Protein AF-A0A3S0QF35-F1 (afdb_monomer)

Solvent-accessible surface area (backbone atoms only — not comparable to full-atom values): 3662 Å² total; per-residue (Å²): 110,69,67,61,52,50,56,52,46,55,56,60,68,64,34,65,66,57,42,53,60,37,42,76,72,75,40,84,83,76,86,67,54,76,65,58,46,50,52,49,52,54,50,52,53,54,51,51,56,47,50,36,62,76,68,68,61,73,87,132

Secondary structure (DSSP, 8-state):
-HHHHHHHHHHHHT-HHHHHHHHTTTPPP----HHHHHHHHHHHHHHHHHHHHHTTPPP-

Structure (mmCIF, N/CA/C/O backbone):
data_AF-A0A3S0QF35-F1
#
_entry.id   AF-A0A3S0QF35-F1
#
loop_
_atom_site.group_PDB
_atom_site.id
_atom_site.type_symbol
_atom_site.label_atom_id
_atom_site.label_alt_id
_atom_site.label_comp_id
_atom_site.label_asym_id
_atom_site.label_entity_id
_atom_site.label_seq_id
_atom_site.pdbx_PDB_ins_code
_atom_site.Cartn_x
_atom_site.Cartn_y
_atom_site.Cartn_z
_atom_site.occupancy
_atom_site.B_iso_or_equiv
_atom_site.auth_seq_id
_atom_site.auth_comp_id
_atom_site.auth_asym_id
_atom_site.auth_atom_id
_atom_site.pdbx_PDB_model_num
ATOM 1 N N . MET A 1 1 ? 6.710 7.671 16.825 1.00 72.94 1 MET A N 1
ATOM 2 C CA . MET A 1 1 ? 5.643 8.240 15.964 1.00 72.94 1 MET A CA 1
ATOM 3 C C . MET A 1 1 ? 5.069 7.203 14.997 1.00 72.94 1 MET A C 1
ATOM 5 O O . MET A 1 1 ? 3.866 6.993 15.044 1.00 72.94 1 MET A O 1
ATOM 9 N N . VAL A 1 2 ? 5.898 6.495 14.214 1.00 85.00 2 VAL A N 1
ATOM 10 C CA . VAL A 1 2 ? 5.454 5.464 13.241 1.00 85.00 2 VAL A CA 1
ATOM 11 C C . VAL A 1 2 ? 4.598 4.350 13.864 1.00 85.00 2 VAL A C 1
ATOM 13 O O . VAL A 1 2 ? 3.556 4.005 13.316 1.00 85.00 2 VAL A O 1
ATOM 16 N N . ALA A 1 3 ? 4.975 3.837 15.040 1.00 88.62 3 ALA A N 1
ATOM 17 C CA . ALA A 1 3 ? 4.212 2.783 15.718 1.00 88.62 3 ALA A CA 1
ATOM 18 C C . ALA A 1 3 ? 2.791 3.227 16.116 1.00 88.62 3 ALA A C 1
ATOM 20 O O . ALA A 1 3 ? 1.831 2.496 15.900 1.00 88.62 3 ALA A O 1
ATOM 21 N N . LYS A 1 4 ? 2.645 4.457 16.633 1.00 93.06 4 LYS A N 1
ATOM 22 C CA . LYS A 1 4 ? 1.334 5.019 16.996 1.00 93.06 4 LYS A CA 1
ATOM 23 C C . LYS A 1 4 ? 0.441 5.172 15.766 1.00 93.06 4 LYS A C 1
ATOM 25 O O . LYS A 1 4 ? -0.719 4.790 15.815 1.00 93.06 4 LYS A O 1
ATOM 30 N N . LEU A 1 5 ? 0.996 5.689 14.667 1.00 93.94 5 LEU A N 1
ATOM 31 C CA . LEU A 1 5 ? 0.266 5.806 13.406 1.00 93.94 5 LEU A CA 1
ATOM 32 C C . LEU A 1 5 ? -0.167 4.432 12.879 1.00 93.94 5 LEU A C 1
ATOM 34 O O . LEU A 1 5 ? -1.315 4.279 12.484 1.00 93.94 5 LEU A O 1
ATOM 38 N N . SER A 1 6 ? 0.725 3.439 12.918 1.00 92.06 6 SER A N 1
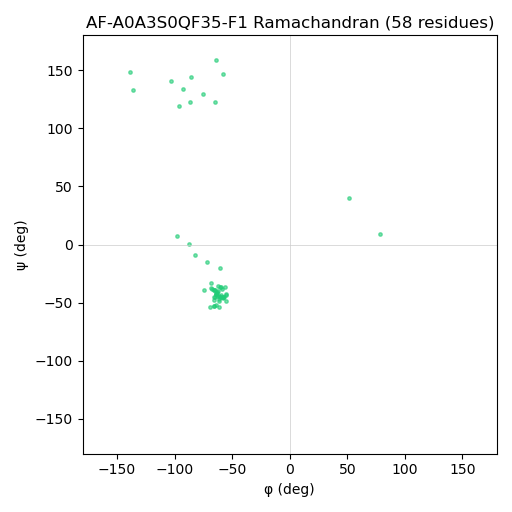ATOM 39 C CA . SER A 1 6 ? 0.421 2.080 12.446 1.00 92.06 6 SER A CA 1
ATOM 40 C C . SER A 1 6 ? -0.733 1.458 13.234 1.00 92.06 6 SER A C 1
ATOM 42 O O . SER A 1 6 ? -1.675 0.964 12.628 1.00 92.06 6 SER A O 1
ATOM 44 N N . ALA A 1 7 ? -0.723 1.578 14.566 1.00 92.50 7 ALA A N 1
ATOM 45 C CA . ALA A 1 7 ? -1.806 1.074 15.413 1.00 92.50 7 ALA A CA 1
ATOM 46 C C . ALA A 1 7 ? -3.151 1.778 15.141 1.00 92.50 7 ALA A C 1
ATOM 48 O O . ALA A 1 7 ? -4.200 1.136 15.079 1.00 92.50 7 ALA A O 1
ATOM 49 N N . THR A 1 8 ? -3.137 3.103 14.939 1.00 94.56 8 THR A N 1
ATOM 50 C CA . THR A 1 8 ? -4.346 3.845 14.551 1.00 94.56 8 THR A CA 1
ATOM 51 C C . THR A 1 8 ? -4.862 3.406 13.180 1.00 94.56 8 THR A C 1
ATOM 53 O O . THR A 1 8 ? -6.065 3.208 13.028 1.00 94.56 8 THR A O 1
ATOM 56 N N . LEU A 1 9 ? -3.977 3.217 12.197 1.00 93.88 9 LEU A N 1
ATOM 57 C CA . LEU A 1 9 ? -4.357 2.753 10.861 1.00 93.88 9 LEU A CA 1
ATOM 58 C C . LEU A 1 9 ? -4.945 1.345 10.892 1.00 93.88 9 LEU A C 1
ATOM 60 O O . LEU A 1 9 ? -5.961 1.115 10.252 1.00 93.88 9 LEU A O 1
ATOM 64 N N . GLU A 1 10 ? -4.366 0.426 11.659 1.00 94.19 10 GLU A N 1
ATOM 65 C CA . GLU A 1 10 ? -4.911 -0.925 11.817 1.00 94.19 10 GLU A CA 1
ATOM 66 C C . GLU A 1 10 ? -6.366 -0.897 12.299 1.00 94.19 10 GLU A C 1
ATOM 68 O O . GLU A 1 10 ? -7.218 -1.603 11.764 1.00 94.19 10 GLU A O 1
ATOM 73 N N . THR A 1 11 ? -6.663 -0.014 13.256 1.00 94.25 11 THR A N 1
ATOM 74 C CA . THR A 1 11 ? -8.013 0.134 13.810 1.00 94.25 11 THR A CA 1
ATOM 75 C C . THR A 1 11 ? -8.974 0.730 12.783 1.00 94.25 11 THR A C 1
ATOM 77 O O . THR A 1 11 ? -10.010 0.140 12.489 1.00 94.25 11 THR A O 1
ATOM 80 N N . VAL A 1 12 ? -8.622 1.881 12.202 1.00 94.69 12 VAL A N 1
ATOM 81 C CA . VAL A 1 12 ? -9.508 2.620 11.287 1.00 94.69 12 VAL A CA 1
ATOM 82 C C . VAL A 1 12 ? -9.754 1.834 9.999 1.00 94.69 12 VAL A C 1
ATOM 84 O O . VAL A 1 12 ? -10.874 1.788 9.500 1.00 94.69 12 VAL A O 1
ATOM 87 N N . LEU A 1 13 ? -8.734 1.157 9.463 1.00 93.94 13 LEU A N 1
ATOM 88 C CA . LEU A 1 13 ? -8.871 0.370 8.235 1.00 93.94 13 LEU A CA 1
ATOM 89 C C . LEU A 1 13 ? -9.681 -0.924 8.431 1.00 93.94 13 LEU A C 1
ATOM 91 O O . LEU A 1 13 ? -10.127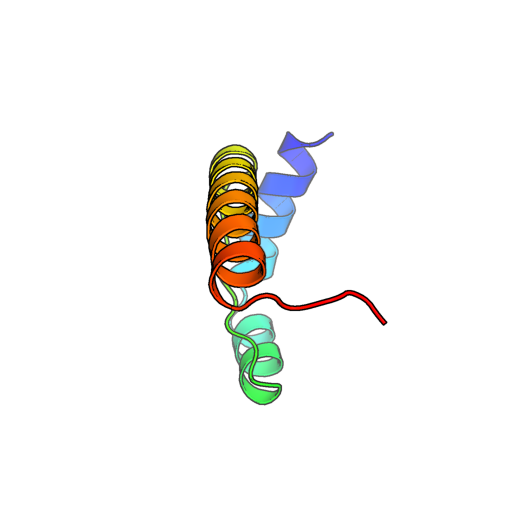 -1.512 7.446 1.00 93.94 13 LEU A O 1
ATOM 95 N N . ALA A 1 14 ? -9.908 -1.360 9.673 1.00 92.38 14 ALA A N 1
ATOM 96 C CA . ALA A 1 14 ? -10.793 -2.480 9.982 1.00 92.38 14 ALA A CA 1
ATOM 97 C C . ALA A 1 14 ? -12.281 -2.081 10.044 1.00 92.38 14 ALA A C 1
ATOM 99 O O . ALA A 1 14 ? -13.144 -2.960 10.113 1.00 92.38 14 ALA A O 1
ATOM 100 N N . GLU A 1 15 ? -12.610 -0.784 9.997 1.00 96.25 15 GLU A N 1
ATOM 101 C CA . GLU A 1 15 ? -13.990 -0.307 10.096 1.00 96.25 15 GLU A CA 1
ATOM 102 C C . GLU A 1 15 ? -14.842 -0.767 8.893 1.00 96.25 15 GLU A C 1
ATOM 104 O O . GLU A 1 15 ? -14.535 -0.435 7.739 1.00 96.25 15 GLU A O 1
ATOM 109 N N . PRO A 1 16 ? -15.956 -1.495 9.123 1.00 94.31 16 PRO A N 1
ATOM 11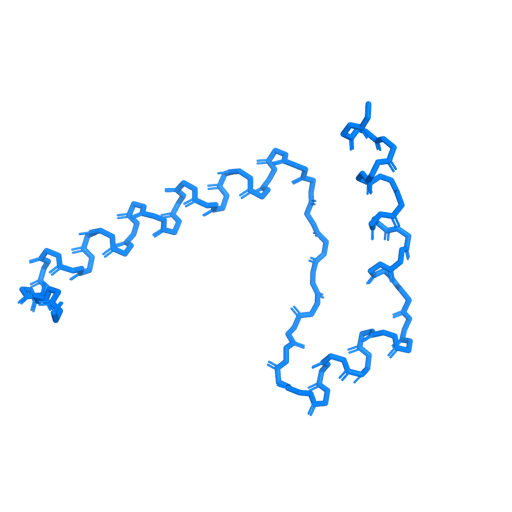0 C CA . PRO A 1 16 ? -16.777 -2.030 8.036 1.00 94.31 16 PRO A CA 1
ATOM 111 C C . PRO A 1 16 ? -17.363 -0.949 7.124 1.00 94.31 16 PRO A C 1
ATOM 113 O O . PRO A 1 16 ? -17.451 -1.146 5.910 1.00 94.31 16 PRO A O 1
ATOM 116 N N . GLU A 1 17 ? -17.744 0.200 7.689 1.00 95.94 17 GLU A N 1
ATOM 117 C CA . GLU A 1 17 ? -18.288 1.316 6.914 1.00 95.94 17 GLU A CA 1
ATOM 118 C C . GLU A 1 17 ? -17.233 1.898 5.966 1.00 95.94 17 GLU A C 1
ATOM 120 O O . GLU A 1 17 ? -17.513 2.104 4.781 1.00 95.94 17 GLU A O 1
ATOM 125 N N . LEU A 1 18 ? -16.004 2.102 6.450 1.00 95.25 18 LEU A N 1
ATOM 126 C CA . LEU A 1 18 ? -14.901 2.588 5.628 1.00 95.25 18 LEU A CA 1
ATOM 127 C C . LEU A 1 18 ? -14.600 1.611 4.489 1.00 95.25 18 LEU A C 1
ATOM 129 O O . LEU A 1 18 ? -14.517 2.019 3.327 1.00 95.25 18 LEU A O 1
ATOM 133 N N . LYS A 1 19 ? -14.518 0.313 4.803 1.00 93.94 19 LYS A N 1
ATOM 134 C CA . LYS A 1 19 ? -14.310 -0.737 3.800 1.00 93.94 19 LYS A CA 1
ATOM 135 C C . LYS A 1 19 ? -15.407 -0.723 2.734 1.00 93.94 19 LYS A C 1
ATOM 137 O O . LYS A 1 19 ? -15.100 -0.762 1.545 1.00 93.94 19 LYS A O 1
ATOM 142 N N . ALA A 1 20 ? -16.674 -0.603 3.132 1.00 95.25 20 ALA A N 1
ATOM 143 C CA . ALA A 1 20 ? -17.798 -0.537 2.201 1.00 95.25 20 ALA A CA 1
ATOM 144 C C . ALA A 1 20 ? -17.759 0.723 1.316 1.00 95.25 20 ALA A C 1
ATOM 146 O O . ALA A 1 20 ? -18.057 0.656 0.123 1.00 95.25 20 ALA A O 1
ATOM 147 N N . ARG A 1 21 ? -17.379 1.878 1.873 1.00 96.31 21 ARG A N 1
ATOM 148 C CA . ARG A 1 21 ? -17.279 3.145 1.129 1.00 96.31 21 ARG A CA 1
ATOM 149 C C . ARG A 1 21 ? -16.148 3.143 0.105 1.00 96.31 21 ARG A C 1
ATOM 151 O O . ARG A 1 21 ? -16.323 3.706 -0.975 1.00 96.31 21 ARG A O 1
ATOM 158 N N . LEU A 1 22 ? -15.017 2.521 0.422 1.00 95.88 22 LEU A N 1
ATOM 159 C CA . LEU A 1 22 ? -13.901 2.371 -0.514 1.00 95.88 22 LEU A CA 1
ATOM 160 C C . LEU A 1 22 ? -14.200 1.314 -1.582 1.00 95.88 22 LEU A C 1
ATOM 162 O O . LEU A 1 22 ? -13.965 1.567 -2.762 1.00 95.88 22 LEU A O 1
ATOM 166 N N . ALA A 1 23 ? -14.848 0.207 -1.208 1.00 95.75 23 ALA A N 1
ATOM 167 C CA . ALA A 1 23 ? -15.289 -0.807 -2.164 1.00 95.75 23 ALA A CA 1
ATOM 168 C C . ALA A 1 23 ? -16.254 -0.238 -3.220 1.00 95.75 23 ALA A C 1
ATOM 170 O O . ALA A 1 23 ? -16.132 -0.556 -4.401 1.00 95.75 23 ALA A O 1
ATOM 171 N N . LYS A 1 24 ? -17.162 0.675 -2.837 1.00 97.56 24 LYS A N 1
ATOM 172 C CA . LYS A 1 24 ? -18.044 1.392 -3.784 1.00 97.56 24 LYS A CA 1
ATOM 173 C C . LYS A 1 24 ? -17.291 2.238 -4.820 1.00 97.56 24 LYS A C 1
ATOM 175 O O . LYS A 1 24 ? -17.863 2.563 -5.852 1.00 97.56 24 LYS A O 1
ATOM 180 N N . GLN A 1 25 ? -16.037 2.596 -4.549 1.00 97.06 25 GLN A N 1
ATOM 181 C CA . GLN A 1 25 ? -15.160 3.343 -5.457 1.00 97.06 25 GLN A CA 1
ATOM 182 C C . GLN A 1 25 ? -14.208 2.421 -6.238 1.00 97.06 25 GLN A C 1
ATOM 184 O O . GLN A 1 25 ? -13.316 2.904 -6.926 1.00 97.06 25 GLN A O 1
ATOM 189 N N . GLY A 1 26 ? -14.375 1.098 -6.128 1.00 96.69 26 GLY A N 1
ATOM 190 C CA . GLY A 1 26 ? -13.498 0.111 -6.760 1.00 96.69 26 GLY A CA 1
ATOM 191 C C . GLY A 1 26 ? -12.175 -0.116 -6.024 1.00 96.69 26 GLY A C 1
ATOM 192 O O . GLY A 1 26 ? -11.304 -0.800 -6.553 1.00 96.69 26 GLY A O 1
ATOM 193 N N . ALA A 1 27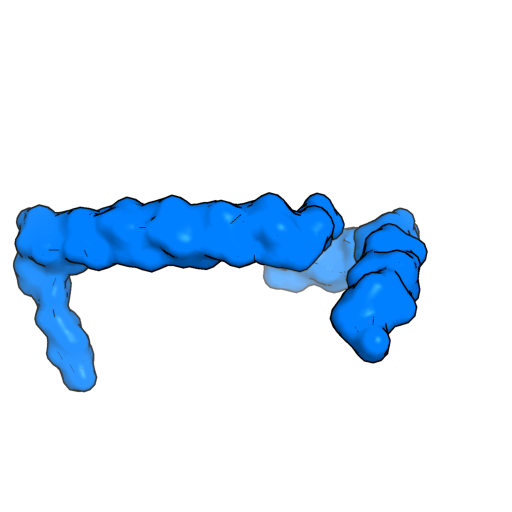 ? -12.010 0.435 -4.818 1.00 96.38 27 ALA A N 1
ATOM 194 C CA . ALA A 1 27 ? -10.812 0.241 -4.012 1.00 96.38 27 ALA A CA 1
ATOM 195 C C . ALA A 1 27 ? -10.973 -0.946 -3.054 1.00 96.38 27 ALA A C 1
ATOM 197 O O . ALA A 1 27 ? -11.971 -1.061 -2.339 1.00 96.38 27 ALA A O 1
ATOM 198 N N . GLU A 1 28 ? -9.954 -1.800 -2.991 1.00 92.62 28 GLU A N 1
ATOM 199 C CA . GLU A 1 28 ? -9.875 -2.864 -1.998 1.00 92.62 28 GLU A CA 1
ATOM 200 C C . GLU A 1 28 ? -9.024 -2.415 -0.809 1.00 92.62 28 GLU A C 1
ATOM 202 O O . GLU A 1 28 ? -7.839 -2.114 -0.945 1.00 92.62 28 GLU A O 1
ATOM 207 N N . LEU A 1 29 ? -9.631 -2.384 0.376 1.00 92.50 29 LEU A N 1
ATOM 208 C CA . LEU A 1 29 ? -8.932 -1.994 1.592 1.00 92.50 29 LEU A CA 1
ATOM 209 C C . LEU A 1 29 ? -8.236 -3.197 2.234 1.00 92.50 29 LEU A C 1
ATOM 211 O O . LEU A 1 29 ? -8.892 -4.176 2.604 1.00 92.50 29 LEU A O 1
ATOM 215 N N . ARG A 1 30 ? -6.917 -3.089 2.408 1.00 89.50 30 ARG A N 1
ATOM 216 C CA . ARG A 1 30 ? -6.077 -4.062 3.114 1.00 89.50 30 ARG A CA 1
ATOM 217 C C . ARG A 1 30 ? -5.102 -3.328 4.027 1.00 89.50 30 ARG A C 1
ATOM 219 O O . ARG A 1 30 ? -4.461 -2.370 3.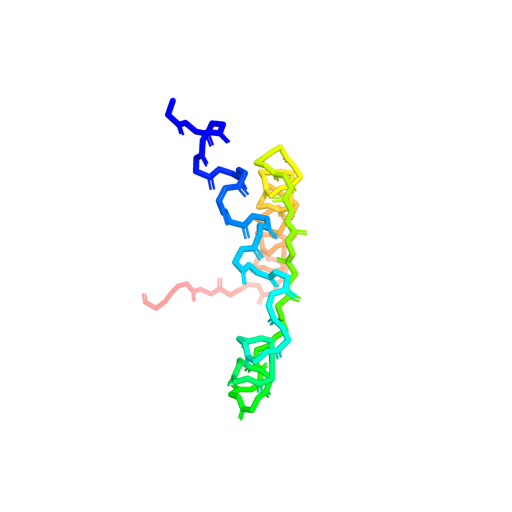603 1.00 89.50 30 ARG A O 1
ATOM 226 N N . TYR A 1 31 ? -4.991 -3.783 5.270 1.00 91.75 31 TYR A N 1
ATOM 227 C CA . TYR A 1 31 ? -3.938 -3.332 6.174 1.00 91.75 31 TYR A CA 1
ATOM 228 C C . TYR A 1 31 ? -2.672 -4.167 5.962 1.00 91.75 31 TYR A C 1
ATOM 230 O O . TYR A 1 31 ? -2.745 -5.371 5.721 1.00 91.75 31 TYR A O 1
ATOM 238 N N . ALA A 1 32 ? -1.520 -3.516 6.090 1.00 93.81 32 ALA A N 1
ATOM 239 C CA . ALA A 1 32 ? -0.212 -4.146 6.143 1.00 93.81 32 ALA A CA 1
ATOM 240 C C . ALA A 1 32 ? 0.628 -3.441 7.211 1.00 93.81 32 ALA A C 1
ATOM 242 O O . ALA A 1 32 ? 0.493 -2.234 7.430 1.00 93.81 32 ALA A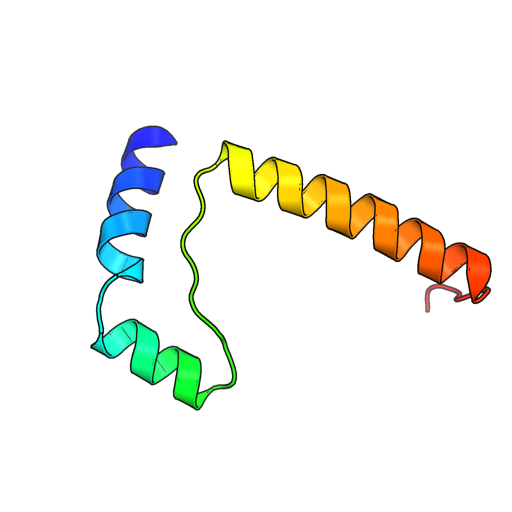 O 1
ATOM 243 N N . THR A 1 33 ? 1.528 -4.183 7.854 1.00 93.62 33 THR A N 1
ATOM 244 C CA . THR A 1 33 ? 2.543 -3.568 8.714 1.00 93.62 33 THR A CA 1
ATOM 245 C C . THR A 1 33 ? 3.466 -2.680 7.874 1.00 93.62 33 THR A C 1
ATOM 247 O O . THR A 1 33 ? 3.605 -2.874 6.665 1.00 93.62 33 THR A O 1
ATOM 250 N N . ALA A 1 34 ? 4.152 -1.724 8.508 1.00 93.06 34 ALA A N 1
ATOM 251 C CA . ALA A 1 34 ? 5.104 -0.860 7.805 1.00 93.06 34 ALA A CA 1
ATOM 252 C C . ALA A 1 34 ? 6.194 -1.660 7.063 1.00 93.06 34 ALA A C 1
ATOM 254 O O . ALA A 1 34 ? 6.587 -1.290 5.959 1.00 93.06 34 ALA A O 1
ATOM 255 N N . GLN A 1 35 ? 6.647 -2.772 7.655 1.00 94.25 35 GLN A N 1
ATOM 256 C CA . GLN A 1 35 ? 7.610 -3.674 7.028 1.00 94.25 35 GLN A CA 1
ATOM 257 C C . GLN A 1 35 ? 7.019 -4.346 5.783 1.00 94.25 35 GLN A C 1
ATOM 259 O O . GLN 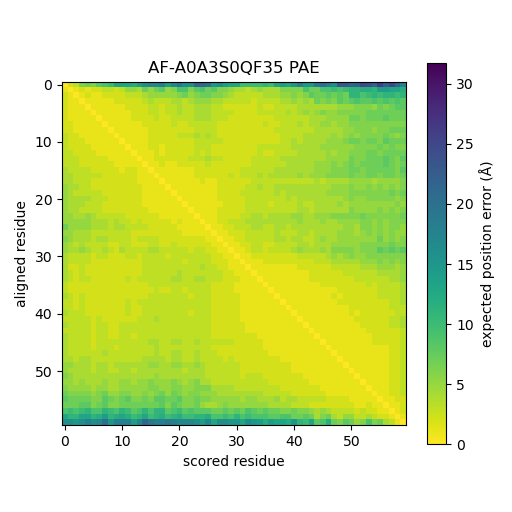A 1 35 ? 7.602 -4.234 4.709 1.00 94.25 35 GLN A O 1
ATOM 264 N N . ALA A 1 36 ? 5.849 -4.980 5.908 1.00 95.75 36 ALA A N 1
ATOM 265 C CA . ALA A 1 36 ? 5.211 -5.687 4.797 1.00 95.75 36 ALA A CA 1
ATOM 266 C C . ALA A 1 36 ? 4.852 -4.741 3.636 1.00 95.75 36 ALA A C 1
ATOM 268 O O . ALA A 1 36 ? 4.995 -5.092 2.464 1.00 95.75 36 ALA A O 1
ATOM 269 N N . LEU A 1 37 ? 4.441 -3.505 3.943 1.00 95.50 37 LEU A N 1
ATOM 270 C CA . LEU A 1 37 ? 4.220 -2.476 2.928 1.00 95.50 37 LEU A CA 1
ATOM 271 C C . LEU A 1 37 ? 5.527 -2.098 2.212 1.00 95.50 37 LEU A C 1
ATOM 273 O O . LEU A 1 37 ? 5.538 -1.962 0.991 1.00 95.50 37 LEU A O 1
ATOM 277 N N . GLY A 1 38 ? 6.631 -1.954 2.950 1.00 96.88 38 GLY A N 1
ATOM 278 C CA . GLY A 1 38 ? 7.947 -1.690 2.366 1.00 96.88 38 GLY A CA 1
ATOM 279 C C . GLY A 1 38 ? 8.433 -2.823 1.457 1.00 96.88 38 GLY A C 1
ATOM 280 O O . GLY A 1 38 ? 8.977 -2.562 0.384 1.00 96.88 38 GLY A O 1
ATOM 281 N N . GLU A 1 39 ? 8.202 -4.075 1.850 1.00 98.19 39 GLU A N 1
ATOM 282 C CA . GLU A 1 39 ? 8.481 -5.258 1.026 1.00 98.19 39 GLU A CA 1
ATOM 283 C C . GLU A 1 39 ? 7.659 -5.227 -0.270 1.00 98.19 39 GLU A C 1
ATOM 285 O O . GLU A 1 39 ? 8.237 -5.290 -1.355 1.00 98.19 39 GLU A O 1
ATOM 290 N N . THR A 1 40 ? 6.351 -4.974 -0.166 1.00 97.62 40 THR A N 1
ATOM 291 C CA . THR A 1 40 ? 5.445 -4.856 -1.323 1.00 97.62 40 THR A CA 1
ATOM 292 C C . THR A 1 40 ? 5.904 -3.765 -2.295 1.00 97.62 40 THR A C 1
ATOM 294 O O . THR A 1 40 ? 5.975 -3.994 -3.498 1.00 97.62 40 THR A O 1
ATOM 297 N N . ILE A 1 41 ? 6.275 -2.579 -1.795 1.00 98.25 41 ILE A N 1
ATOM 298 C CA . ILE A 1 41 ? 6.768 -1.477 -2.641 1.00 98.25 41 ILE A CA 1
ATOM 299 C C . ILE A 1 41 ? 8.021 -1.901 -3.415 1.00 98.25 41 ILE A C 1
ATOM 301 O O . ILE A 1 41 ? 8.136 -1.620 -4.608 1.00 98.25 41 ILE A O 1
ATOM 305 N N . ASN A 1 42 ? 8.960 -2.581 -2.755 1.00 98.56 42 ASN A N 1
ATOM 306 C CA . ASN A 1 42 ? 10.192 -3.036 -3.393 1.00 98.56 42 ASN A CA 1
ATOM 307 C C . ASN A 1 42 ? 9.934 -4.122 -4.448 1.00 98.56 42 ASN A C 1
ATOM 309 O O . ASN A 1 42 ? 10.601 -4.135 -5.488 1.00 98.56 42 ASN A O 1
ATOM 313 N N . GLU A 1 43 ? 8.992 -5.026 -4.187 1.00 98.62 43 GLU A N 1
ATOM 314 C CA . GLU A 1 43 ? 8.576 -6.074 -5.121 1.00 98.62 43 GLU A CA 1
ATOM 315 C C . GLU A 1 43 ? 7.904 -5.489 -6.361 1.00 98.62 43 GLU A C 1
ATOM 317 O O . GLU A 1 43 ? 8.370 -5.737 -7.476 1.00 98.62 43 GLU A O 1
ATOM 322 N N . GLU A 1 44 ? 6.893 -4.641 -6.173 1.00 98.38 44 GLU A N 1
ATOM 323 C CA . GLU A 1 44 ? 6.182 -3.963 -7.259 1.00 98.38 44 GLU A CA 1
ATOM 324 C C . GLU A 1 44 ? 7.138 -3.099 -8.085 1.00 98.38 44 GLU A C 1
ATOM 326 O O . GLU A 1 44 ? 7.155 -3.177 -9.314 1.00 98.38 44 GLU A O 1
ATOM 331 N N . HIS A 1 45 ? 8.015 -2.331 -7.432 1.00 98.50 45 HIS A N 1
ATOM 332 C CA . HIS A 1 45 ? 9.019 -1.528 -8.127 1.00 98.50 45 HIS A CA 1
ATOM 333 C C . HIS A 1 45 ? 9.926 -2.392 -9.013 1.00 98.50 45 HIS A C 1
ATOM 335 O O . HIS A 1 45 ? 10.170 -2.057 -10.175 1.00 98.50 45 HIS A O 1
ATOM 341 N N . ARG A 1 46 ? 10.412 -3.529 -8.497 1.00 98.62 46 A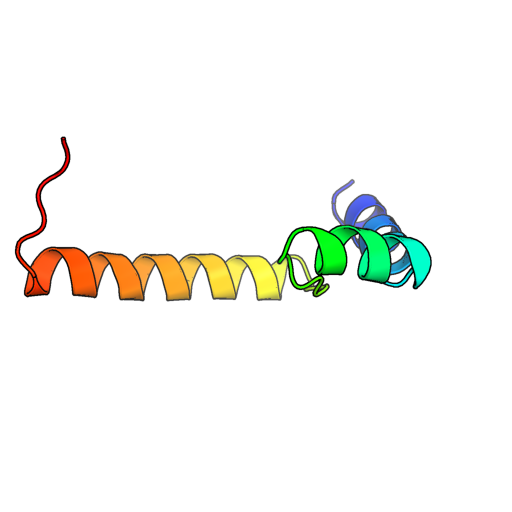RG A N 1
ATOM 342 C CA . ARG A 1 46 ? 11.264 -4.449 -9.264 1.00 98.62 46 ARG A CA 1
ATOM 343 C C . ARG A 1 46 ? 10.504 -5.068 -10.436 1.00 98.62 46 ARG A C 1
ATOM 345 O O . ARG A 1 46 ? 11.048 -5.131 -11.539 1.00 98.62 46 ARG A O 1
ATOM 352 N N . TYR A 1 47 ? 9.273 -5.514 -10.200 1.00 98.50 47 TYR A N 1
ATOM 353 C CA . TYR A 1 47 ? 8.429 -6.137 -11.212 1.00 98.50 47 TYR A CA 1
ATOM 354 C C . TYR A 1 47 ? 8.135 -5.168 -12.361 1.00 98.50 47 TYR A C 1
ATOM 356 O O . TYR A 1 47 ? 8.459 -5.458 -13.515 1.00 98.50 47 TYR A O 1
ATOM 364 N N . TRP A 1 48 ? 7.618 -3.978 -12.052 1.00 98.12 48 TRP A N 1
ATOM 365 C CA . TRP A 1 48 ? 7.251 -2.994 -13.069 1.00 98.12 48 TRP A CA 1
ATOM 366 C C . TRP A 1 48 ? 8.462 -2.416 -13.797 1.00 98.12 48 TRP A C 1
ATOM 368 O O . TRP A 1 48 ? 8.387 -2.193 -15.005 1.00 98.12 48 TRP A O 1
ATOM 378 N N . ALA A 1 49 ? 9.610 -2.267 -13.129 1.00 97.69 49 ALA A N 1
ATOM 379 C CA . ALA A 1 49 ? 10.861 -1.943 -13.815 1.00 97.69 49 ALA A CA 1
ATOM 380 C C . ALA A 1 49 ? 11.244 -3.014 -14.854 1.00 97.69 49 ALA A C 1
ATOM 382 O O . ALA A 1 49 ? 11.766 -2.680 -15.920 1.00 97.69 49 ALA A O 1
ATOM 383 N N . GLY A 1 50 ? 10.980 -4.291 -14.563 1.00 98.06 50 GLY A N 1
ATOM 384 C CA . GLY A 1 50 ? 11.129 -5.388 -15.517 1.00 98.06 50 GLY A CA 1
ATOM 385 C C . GLY A 1 50 ? 10.169 -5.255 -16.698 1.00 98.06 50 GLY A C 1
ATOM 386 O O . GLY A 1 50 ? 10.614 -5.241 -17.844 1.00 98.06 50 GLY A O 1
ATOM 387 N N . VAL A 1 51 ? 8.875 -5.070 -16.423 1.00 98.06 51 VAL A N 1
ATOM 388 C CA . VAL A 1 51 ? 7.838 -4.904 -17.456 1.00 98.06 51 VAL A CA 1
ATOM 389 C C . VAL A 1 51 ? 8.167 -3.751 -18.405 1.00 98.06 51 VAL A C 1
ATOM 391 O O . VAL A 1 51 ? 8.152 -3.944 -19.619 1.00 98.06 51 VAL A O 1
ATOM 394 N N . VAL A 1 52 ? 8.525 -2.576 -17.876 1.00 97.88 52 VAL A N 1
ATOM 395 C CA . VAL A 1 52 ? 8.883 -1.391 -18.676 1.00 97.88 52 VAL A CA 1
ATOM 396 C C . VAL A 1 52 ? 10.037 -1.691 -19.631 1.00 97.88 52 VAL A C 1
ATOM 398 O O . VAL A 1 52 ? 9.958 -1.351 -20.813 1.00 97.88 52 VAL A O 1
ATOM 401 N N . LYS A 1 53 ? 11.089 -2.362 -19.144 1.00 97.31 53 LYS A N 1
ATOM 402 C CA . LYS A 1 53 ? 12.252 -2.734 -19.964 1.00 97.31 53 LYS A CA 1
ATOM 403 C C . LYS A 1 53 ? 11.880 -3.748 -21.041 1.00 97.31 53 LYS A C 1
ATOM 405 O O . LYS A 1 53 ? 12.228 -3.549 -22.200 1.00 97.31 53 LYS A O 1
ATOM 410 N N . THR A 1 54 ? 11.162 -4.809 -20.676 1.00 98.06 54 THR A N 1
ATOM 411 C CA . THR A 1 54 ? 10.775 -5.882 -21.604 1.00 98.06 54 THR A CA 1
ATOM 412 C C . THR A 1 54 ? 9.819 -5.389 -22.688 1.00 98.06 54 THR A C 1
ATOM 414 O O . THR A 1 54 ? 9.958 -5.777 -23.844 1.00 98.06 54 THR A O 1
ATOM 417 N N . ALA A 1 55 ? 8.878 -4.510 -22.342 1.00 98.00 55 ALA A N 1
ATOM 418 C CA . ALA A 1 55 ? 7.909 -3.949 -23.280 1.00 98.00 55 ALA A CA 1
ATOM 419 C C . ALA A 1 55 ? 8.412 -2.684 -24.008 1.00 98.00 55 ALA A C 1
ATOM 421 O O . ALA A 1 55 ? 7.674 -2.121 -24.813 1.00 98.00 55 ALA A O 1
ATOM 422 N N . ASN A 1 56 ? 9.649 -2.234 -23.745 1.00 96.88 56 ASN A N 1
ATOM 423 C CA . ASN A 1 56 ? 10.239 -1.012 -24.309 1.00 96.88 56 ASN A CA 1
ATOM 424 C C . ASN A 1 56 ? 9.337 0.230 -24.143 1.00 96.88 56 ASN A C 1
ATOM 426 O O . ASN A 1 56 ? 9.191 1.053 -25.052 1.00 96.88 56 ASN A O 1
ATOM 430 N N . ILE A 1 57 ? 8.701 0.348 -22.977 1.00 96.81 57 ILE A N 1
ATOM 431 C CA . ILE A 1 57 ? 7.814 1.465 -22.654 1.00 96.81 57 ILE A CA 1
ATOM 432 C C . ILE A 1 57 ? 8.678 2.693 -22.362 1.00 96.81 57 ILE A C 1
ATOM 434 O O . ILE A 1 57 ? 9.616 2.632 -21.566 1.00 96.81 57 ILE A O 1
ATOM 438 N N . LYS A 1 58 ? 8.358 3.818 -23.003 1.00 94.38 58 LYS A N 1
ATOM 439 C CA . LYS A 1 58 ? 9.058 5.090 -22.804 1.00 94.38 58 LYS A CA 1
ATOM 440 C C . LYS A 1 58 ? 8.218 6.021 -21.926 1.00 94.38 58 LYS A C 1
ATOM 442 O O . LYS A 1 58 ? 7.002 6.051 -22.107 1.00 94.38 58 LYS A O 1
ATOM 447 N N . PRO A 1 59 ? 8.837 6.777 -21.005 1.00 89.44 59 PRO A N 1
ATOM 448 C CA . PRO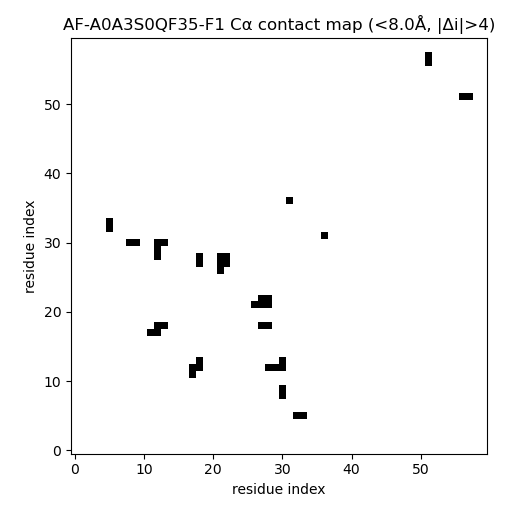 A 1 59 ? 8.163 7.884 -20.336 1.00 89.44 59 PRO A CA 1
ATOM 449 C C . PRO A 1 59 ? 7.655 8.903 -21.366 1.00 89.44 59 PRO A C 1
ATOM 451 O O . PRO A 1 59 ? 8.296 9.084 -22.405 1.00 89.44 59 PRO A O 1
ATOM 454 N N . GLN A 1 60 ? 6.525 9.545 -21.067 1.00 76.00 60 GLN A N 1
ATOM 455 C CA . GLN A 1 60 ? 6.046 10.723 -21.800 1.00 76.00 60 GLN A CA 1
ATOM 456 C C . GLN A 1 60 ? 6.807 11.992 -21.416 1.00 76.00 60 GLN A C 1
ATOM 458 O O . GLN A 1 60 ? 7.233 12.086 -20.241 1.00 76.00 60 GLN A O 1
#

pLDDT: mean 94.56, std 4.66, range [72.94, 98.62]

Radius of gyration: 15.99 Å; Cα contacts (8 Å, |Δi|>4): 22; chains: 1; bounding box: 30×17×41 Å

Sequence (60 aa):
MVAKLSATLETVLAEPELKARLAKQGAELRYATAQALGETINEEHRYWAGVVKTANIKPQ

Foldseek 3Di:
DLVVVLVVCVVVLPDPVVQVVCVVVVDHGDRDRPVVVVVVVVVVVVVVVVVCVVVVPDDD

Mean predicted aligned error: 3.57 Å